Protein AF-A0A9D1XP97-F1 (afdb_monomer_lite)

Secondary structure (DSSP, 8-state):
-EEE---SEEEEEEEES---HHHHHHHHHHTT-SS---TTS-EEETTEEEEE--GGGG-BTTBGGGHHHHHHHHHHHHHS--SSGGG---EEEEEEETTTTEEEEEEEEEETTEEEEEEEETT--EEEEESEEEEE-

Structure (mmCIF, N/CA/C/O backbone):
data_AF-A0A9D1XP97-F1
#
_entry.id   AF-A0A9D1XP97-F1
#
loop_
_atom_site.group_PDB
_atom_site.id
_atom_site.type_symbol
_atom_site.label_atom_id
_atom_site.label_alt_id
_atom_site.label_comp_id
_atom_site.label_asym_id
_atom_site.label_entity_id
_atom_site.label_seq_id
_atom_site.pdbx_PDB_ins_code
_atom_site.Cartn_x
_atom_site.Cartn_y
_atom_site.Cartn_z
_atom_site.occupancy
_atom_site.B_iso_or_equiv
_atom_site.auth_seq_id
_atom_site.auth_comp_id
_atom_site.auth_asym_id
_atom_site.auth_atom_id
_atom_site.pdbx_PDB_model_num
ATOM 1 N N . MET A 1 1 ? 19.470 -9.822 -0.837 1.00 83.62 1 MET A N 1
ATOM 2 C CA . MET A 1 1 ? 18.537 -8.676 -0.737 1.00 83.62 1 MET A CA 1
ATOM 3 C C . MET A 1 1 ? 19.227 -7.461 -1.313 1.00 83.62 1 MET A C 1
ATOM 5 O O . MET A 1 1 ? 20.337 -7.158 -0.884 1.00 83.62 1 MET A O 1
ATOM 9 N N . LYS A 1 2 ? 18.603 -6.805 -2.289 1.00 88.00 2 LYS A N 1
ATOM 10 C CA . LYS A 1 2 ? 19.136 -5.602 -2.940 1.00 88.00 2 LYS A CA 1
ATOM 11 C C . LYS A 1 2 ? 18.217 -4.428 -2.625 1.00 88.00 2 LYS A C 1
ATOM 13 O O . LYS A 1 2 ? 17.006 -4.576 -2.764 1.00 88.00 2 LYS A O 1
ATOM 18 N N . GLU A 1 3 ? 18.782 -3.307 -2.178 1.00 89.88 3 GLU A N 1
ATOM 19 C CA . GLU A 1 3 ? 18.018 -2.069 -1.980 1.00 89.88 3 GLU A CA 1
ATOM 20 C C . GLU A 1 3 ? 17.365 -1.649 -3.300 1.00 89.88 3 GLU A C 1
ATOM 22 O O . GLU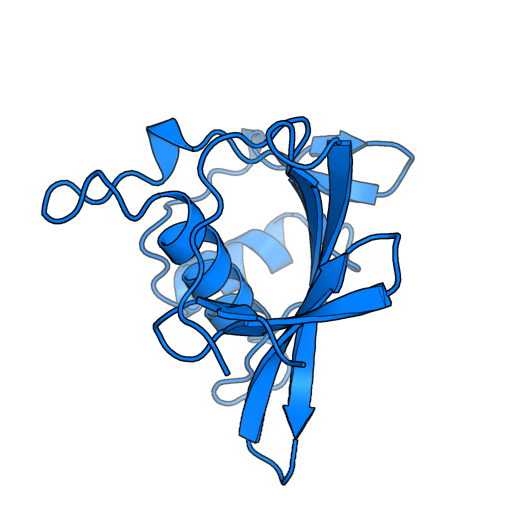 A 1 3 ? 17.958 -1.788 -4.375 1.00 89.88 3 GLU A O 1
ATOM 27 N N . TYR A 1 4 ? 16.119 -1.205 -3.213 1.00 88.81 4 TYR A N 1
ATOM 28 C CA . TYR A 1 4 ? 15.263 -0.975 -4.359 1.00 88.81 4 TYR A CA 1
ATOM 29 C C . TYR A 1 4 ? 14.405 0.275 -4.154 1.00 88.81 4 TYR A C 1
ATOM 31 O O . TYR A 1 4 ? 14.021 0.591 -3.030 1.00 88.81 4 TYR A O 1
ATOM 39 N N . SER A 1 5 ? 14.084 0.961 -5.249 1.00 86.44 5 SER A N 1
ATOM 40 C CA . SER A 1 5 ? 13.277 2.183 -5.245 1.00 86.44 5 SER A CA 1
ATOM 41 C C . SER A 1 5 ? 12.159 2.067 -6.273 1.00 86.44 5 SER A C 1
ATOM 43 O O . SER A 1 5 ? 12.369 1.549 -7.366 1.00 86.44 5 SER A O 1
ATOM 45 N N . LEU A 1 6 ? 10.981 2.571 -5.909 1.00 86.94 6 LEU A N 1
ATOM 46 C CA . LEU A 1 6 ? 9.776 2.615 -6.737 1.00 86.94 6 LEU A CA 1
ATOM 47 C C . LEU A 1 6 ? 9.407 4.083 -6.943 1.00 86.94 6 LEU A C 1
ATOM 49 O O . LEU A 1 6 ? 8.844 4.709 -6.046 1.00 86.94 6 LEU A O 1
ATOM 53 N N . ASN A 1 7 ? 9.760 4.625 -8.107 1.00 81.19 7 ASN A N 1
ATOM 54 C CA . ASN A 1 7 ? 9.662 6.063 -8.374 1.00 81.19 7 ASN A CA 1
ATOM 55 C C . ASN A 1 7 ? 8.606 6.388 -9.437 1.00 81.19 7 ASN A C 1
ATOM 57 O O . ASN A 1 7 ? 7.902 7.387 -9.316 1.00 81.19 7 ASN A O 1
ATOM 61 N N . ASN A 1 8 ? 8.461 5.535 -10.453 1.00 88.56 8 ASN A N 1
ATOM 62 C CA . ASN A 1 8 ? 7.569 5.763 -11.585 1.00 88.56 8 ASN A CA 1
ATOM 63 C C . ASN A 1 8 ? 6.313 4.887 -11.487 1.00 88.56 8 ASN A C 1
ATOM 65 O O . ASN A 1 8 ? 6.180 3.872 -12.173 1.00 88.56 8 ASN A O 1
ATOM 69 N N . ILE A 1 9 ? 5.408 5.251 -10.574 1.00 91.38 9 ILE A N 1
ATOM 70 C CA . ILE A 1 9 ? 4.199 4.469 -10.295 1.00 91.38 9 ILE A CA 1
ATOM 71 C C . ILE A 1 9 ? 2.937 5.108 -10.873 1.00 91.38 9 ILE A C 1
ATOM 73 O O . ILE A 1 9 ? 2.781 6.327 -10.881 1.00 91.38 9 ILE A O 1
ATOM 77 N N . GLU A 1 10 ? 1.981 4.271 -11.260 1.00 93.50 10 GLU A N 1
ATOM 78 C CA . GLU A 1 10 ? 0.655 4.676 -11.721 1.00 93.50 10 GLU A CA 1
ATOM 79 C C . GLU A 1 10 ? -0.458 3.946 -10.978 1.00 93.50 10 GLU A C 1
ATOM 81 O O . GLU A 1 10 ? -0.290 2.829 -10.480 1.00 93.50 10 GLU A O 1
ATOM 86 N N . ASN A 1 11 ? -1.627 4.595 -10.920 1.00 92.94 11 ASN A N 1
ATOM 87 C CA . ASN A 1 11 ? -2.866 4.039 -10.368 1.00 92.94 11 ASN A CA 1
ATOM 88 C C . ASN A 1 11 ? -2.710 3.451 -8.954 1.00 92.94 11 ASN A C 1
ATOM 90 O O . ASN A 1 11 ? -3.433 2.530 -8.563 1.00 92.94 11 ASN A O 1
ATOM 94 N N . ALA A 1 12 ? -1.758 3.981 -8.184 1.00 95.69 12 ALA A N 1
ATOM 95 C CA . ALA A 1 12 ? -1.471 3.496 -6.851 1.00 95.69 12 ALA A CA 1
ATOM 96 C C . ALA A 1 12 ? -2.585 3.906 -5.878 1.00 95.69 12 ALA A C 1
ATOM 98 O O . ALA A 1 12 ? -3.031 5.055 -5.859 1.00 95.69 12 ALA A O 1
ATOM 99 N N . LYS A 1 13 ? -3.052 2.960 -5.061 1.00 96.94 13 LYS A N 1
ATOM 100 C CA . LYS A 1 13 ? -4.089 3.195 -4.047 1.00 96.94 13 LYS A CA 1
ATOM 101 C C . LYS A 1 13 ? -3.955 2.244 -2.867 1.00 96.94 13 LYS A C 1
ATOM 103 O O . LYS A 1 13 ? -3.633 1.067 -3.037 1.00 96.94 13 LYS A O 1
ATOM 108 N N . ILE A 1 14 ? -4.259 2.745 -1.674 1.00 97.12 14 ILE A N 1
ATOM 109 C CA . ILE A 1 14 ? -4.473 1.912 -0.489 1.00 97.12 14 ILE A CA 1
ATOM 110 C C . ILE A 1 14 ? -5.945 1.508 -0.459 1.00 97.12 14 ILE A C 1
ATOM 112 O O . ILE A 1 14 ? -6.828 2.358 -0.407 1.00 97.12 14 ILE A O 1
ATOM 116 N N . ILE A 1 15 ? -6.202 0.207 -0.482 1.00 97.75 15 ILE A N 1
ATOM 117 C CA . ILE A 1 15 ? -7.522 -0.404 -0.369 1.00 97.75 15 ILE A CA 1
ATOM 118 C C . ILE A 1 15 ? -7.729 -0.824 1.082 1.00 97.75 15 ILE A C 1
ATOM 120 O O . ILE A 1 15 ? -6.932 -1.586 1.634 1.00 97.75 15 ILE A O 1
ATOM 124 N N . PHE A 1 16 ? -8.816 -0.368 1.695 1.00 96.00 16 PHE A N 1
ATOM 125 C CA . PHE A 1 16 ? -9.177 -0.706 3.067 1.00 96.00 16 PHE A CA 1
ATOM 126 C C . PHE A 1 16 ? -10.231 -1.813 3.098 1.00 96.00 16 PHE A C 1
ATOM 128 O O . PHE A 1 16 ? -11.233 -1.760 2.387 1.00 96.00 16 PHE A O 1
ATOM 135 N N . LYS A 1 17 ? -10.068 -2.794 3.996 1.00 93.31 17 LYS A N 1
ATOM 136 C CA . LYS A 1 17 ? -11.075 -3.857 4.190 1.00 93.31 17 LYS A CA 1
ATOM 137 C C . LYS A 1 17 ? -12.390 -3.332 4.789 1.00 93.31 17 LYS A C 1
ATOM 139 O O . LYS A 1 17 ? -13.436 -3.951 4.630 1.00 93.31 17 LYS A O 1
ATOM 144 N N . THR A 1 18 ? -12.345 -2.217 5.517 1.00 92.19 18 THR A N 1
ATOM 145 C CA . THR A 1 18 ? -13.525 -1.558 6.101 1.00 92.19 18 THR A CA 1
ATOM 146 C C . THR A 1 18 ? -14.027 -0.441 5.193 1.00 92.19 18 THR A C 1
ATOM 148 O O . THR A 1 18 ? -13.228 0.300 4.630 1.00 92.19 18 THR A O 1
ATOM 151 N N . LYS A 1 19 ? -15.352 -0.262 5.124 1.00 93.06 19 LYS A N 1
ATOM 152 C CA . LYS A 1 19 ? -15.991 0.881 4.447 1.00 93.06 19 LYS A CA 1
ATOM 153 C C . LYS A 1 19 ? -16.202 2.099 5.359 1.00 93.06 19 LYS A C 1
ATOM 155 O O . LYS A 1 19 ? -16.642 3.145 4.897 1.00 93.06 19 LYS A O 1
ATOM 160 N N . SER A 1 20 ? -15.907 1.986 6.656 1.00 93.00 20 SER A N 1
ATOM 161 C CA . SER A 1 20 ? -16.063 3.098 7.604 1.00 93.00 20 SE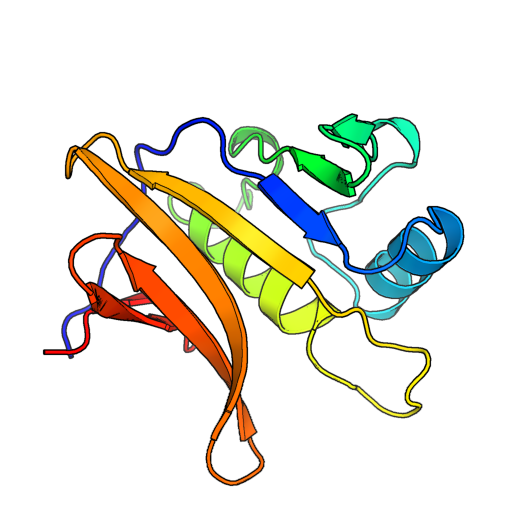R A CA 1
ATOM 162 C C . SER A 1 20 ? -14.949 4.136 7.439 1.00 93.00 20 SER A C 1
ATOM 164 O O . SER A 1 20 ? -13.812 3.889 7.849 1.00 93.00 20 SER A O 1
ATOM 166 N N . LYS A 1 21 ? -15.293 5.310 6.885 1.00 93.88 21 LYS A N 1
ATOM 167 C CA . LYS A 1 21 ? -14.388 6.470 6.788 1.00 93.88 21 LYS A CA 1
ATOM 168 C C . LYS A 1 21 ? -13.878 6.915 8.157 1.00 93.88 21 LYS A C 1
ATOM 170 O O . LYS A 1 21 ? -12.679 7.111 8.311 1.00 93.88 21 LYS A O 1
ATOM 175 N N . GLN A 1 22 ? -14.766 7.005 9.152 1.00 92.06 22 GLN A N 1
ATOM 176 C CA . GLN A 1 22 ? -14.396 7.430 10.505 1.00 92.06 22 GLN A CA 1
ATOM 177 C C . GLN A 1 22 ? -13.314 6.525 11.097 1.00 92.06 22 GLN A C 1
ATOM 179 O O . GLN A 1 22 ? -12.298 7.016 11.571 1.00 92.06 22 GLN A O 1
ATOM 184 N N . LYS A 1 23 ? -13.473 5.200 10.968 1.00 91.00 23 LYS A N 1
ATOM 185 C CA . LYS A 1 23 ? -12.470 4.247 11.454 1.00 91.00 23 LYS A CA 1
ATOM 186 C C . LYS A 1 23 ? -11.108 4.447 10.780 1.00 91.00 23 LYS A C 1
ATOM 188 O O . LYS A 1 23 ? -10.086 4.340 11.447 1.00 91.00 23 LYS A O 1
ATOM 193 N N . ILE A 1 24 ? -11.086 4.706 9.470 1.00 92.50 24 ILE A N 1
ATOM 194 C CA . ILE A 1 24 ? -9.836 4.975 8.745 1.00 92.50 24 ILE A CA 1
ATOM 195 C C . ILE A 1 24 ? -9.181 6.249 9.289 1.00 92.50 24 ILE A C 1
ATOM 197 O O . ILE A 1 24 ? -8.006 6.224 9.644 1.00 92.50 24 ILE A O 1
ATOM 201 N N . LEU A 1 25 ? -9.946 7.335 9.407 1.00 91.12 25 LEU A N 1
ATOM 202 C CA . LEU A 1 25 ? -9.459 8.619 9.913 1.00 91.12 25 LEU A CA 1
ATOM 203 C C . LEU A 1 25 ? -8.898 8.495 11.336 1.00 91.12 25 LEU A C 1
ATOM 205 O O . LEU A 1 25 ? -7.776 8.934 11.586 1.00 91.12 25 LEU A O 1
ATOM 209 N N . ASP A 1 26 ? -9.623 7.833 12.241 1.00 88.75 26 ASP A N 1
ATOM 210 C CA . ASP A 1 26 ? -9.200 7.620 13.630 1.00 88.75 26 ASP A CA 1
ATOM 211 C C . ASP A 1 26 ? -7.836 6.921 13.709 1.00 88.75 26 ASP A C 1
ATOM 213 O O . ASP A 1 26 ? -6.961 7.346 14.467 1.00 88.75 26 ASP A O 1
ATOM 217 N N . VAL A 1 27 ? -7.617 5.888 12.887 1.00 89.00 27 VAL A N 1
ATOM 218 C CA . VAL A 1 27 ? -6.329 5.177 12.819 1.00 89.00 27 VAL A CA 1
ATOM 219 C C . VAL A 1 27 ? -5.222 6.099 12.295 1.00 89.00 27 VAL A C 1
ATOM 221 O O . VAL A 1 27 ? -4.146 6.161 12.891 1.00 89.00 27 VAL A O 1
ATOM 224 N N . PHE A 1 28 ? -5.469 6.868 11.229 1.00 88.62 28 PHE A N 1
ATOM 225 C CA . PHE A 1 28 ? -4.479 7.820 10.701 1.00 88.62 28 PHE A CA 1
ATOM 226 C C . PHE A 1 28 ? -4.064 8.871 11.747 1.00 88.62 28 PHE A C 1
ATOM 228 O O . PHE A 1 28 ? -2.868 9.166 11.875 1.00 88.62 28 PHE A O 1
ATOM 235 N N . TYR A 1 29 ? -5.016 9.384 12.534 1.00 84.12 29 TYR A N 1
ATOM 236 C CA . TYR A 1 29 ? -4.742 10.330 13.620 1.00 84.12 29 TYR A CA 1
ATOM 237 C C . TYR A 1 29 ? -3.962 9.690 14.775 1.00 84.12 29 TYR A C 1
ATOM 239 O O . TYR A 1 29 ? -2.966 10.256 15.236 1.00 84.12 29 TYR A O 1
ATOM 247 N N . GLN A 1 30 ? -4.357 8.495 15.222 1.00 83.88 30 GLN A N 1
ATOM 248 C CA . GLN A 1 30 ? -3.693 7.783 16.323 1.00 83.88 30 GLN A CA 1
ATOM 249 C C . GLN A 1 30 ? -2.248 7.398 15.985 1.00 83.88 30 GLN A C 1
ATOM 251 O O . GLN A 1 30 ? -1.356 7.496 16.833 1.00 83.88 30 GLN A O 1
ATOM 256 N N . CYS A 1 31 ? -1.985 7.004 14.738 1.00 78.88 31 CYS A N 1
ATOM 257 C CA . CYS A 1 31 ? -0.664 6.547 14.312 1.00 78.88 31 CYS A CA 1
ATOM 258 C C . CYS A 1 31 ? 0.342 7.683 14.066 1.00 78.88 31 CYS A C 1
ATOM 260 O O . CYS A 1 31 ? 1.498 7.400 13.721 1.00 78.88 31 CYS A O 1
ATOM 262 N N . LYS A 1 32 ? -0.067 8.953 14.238 1.00 76.06 32 LYS A N 1
ATOM 263 C CA . LYS A 1 32 ? 0.741 10.146 13.920 1.00 76.06 32 LYS A CA 1
ATOM 264 C C . LYS A 1 32 ? 1.397 9.982 12.547 1.00 76.06 32 LYS A C 1
ATOM 266 O O . LYS A 1 32 ? 2.628 9.963 12.409 1.00 76.06 32 LYS A O 1
ATOM 271 N N . SER A 1 33 ? 0.560 9.692 11.554 1.00 74.56 33 SER A N 1
ATOM 272 C CA . SER A 1 33 ? 0.989 9.601 10.164 1.00 74.56 33 SER A CA 1
ATOM 273 C C . SER A 1 33 ? 1.630 10.927 9.740 1.00 74.56 33 SER A C 1
ATOM 275 O O . SER A 1 33 ? 1.172 11.993 10.145 1.00 74.56 33 SER A O 1
ATOM 277 N N . ILE A 1 34 ? 2.697 10.857 8.941 1.00 76.12 34 ILE A N 1
ATOM 278 C CA . ILE A 1 34 ? 3.262 12.049 8.282 1.00 76.12 34 ILE A CA 1
ATOM 279 C C . ILE A 1 34 ? 2.268 12.622 7.266 1.00 76.12 34 ILE A C 1
ATOM 281 O O . ILE A 1 34 ? 2.186 13.829 7.074 1.00 76.12 34 ILE A O 1
ATOM 285 N N . TYR A 1 35 ? 1.450 11.743 6.688 1.00 84.00 35 TYR A N 1
ATOM 286 C CA . TYR A 1 35 ? 0.366 12.095 5.797 1.00 84.00 35 TYR A CA 1
ATOM 287 C C . TYR A 1 35 ? -0.887 12.457 6.597 1.00 84.00 35 TYR A C 1
ATOM 289 O O . TYR A 1 35 ? -1.423 11.615 7.331 1.00 84.00 35 TYR A O 1
ATOM 297 N N . LYS A 1 36 ? -1.359 13.698 6.441 1.00 84.88 36 LYS A N 1
ATOM 298 C CA . LYS A 1 36 ? -2.599 14.195 7.047 1.00 84.88 36 LYS A CA 1
ATOM 299 C C . LYS A 1 36 ? -3.776 13.923 6.114 1.00 84.88 36 LYS A C 1
ATOM 301 O O . LYS A 1 36 ? -4.078 14.731 5.246 1.00 84.88 36 LYS A O 1
ATOM 306 N N . LEU A 1 37 ? -4.425 12.784 6.326 1.00 89.88 37 LEU A N 1
ATOM 307 C CA . LEU A 1 37 ? -5.595 12.365 5.562 1.00 89.88 37 LEU A CA 1
ATOM 308 C C . LEU A 1 37 ? -6.812 13.252 5.856 1.00 89.88 37 LEU A C 1
ATOM 310 O O . LEU A 1 37 ? -7.131 13.478 7.027 1.00 89.88 37 LEU A O 1
ATOM 314 N N . THR A 1 38 ? -7.527 13.672 4.809 1.00 90.56 38 THR A N 1
ATOM 315 C CA . THR A 1 38 ? -8.858 14.290 4.942 1.00 90.56 38 THR A CA 1
ATOM 316 C C . THR A 1 38 ? -9.980 13.342 4.482 1.00 90.56 38 THR A C 1
ATOM 318 O O . THR A 1 38 ? -9.737 12.412 3.706 1.00 90.56 38 THR A O 1
ATOM 321 N N . PRO A 1 39 ? -11.229 13.519 4.960 1.00 90.81 39 PRO A N 1
ATOM 322 C CA . PRO A 1 39 ? -12.345 12.623 4.629 1.00 90.81 39 PRO A CA 1
ATOM 323 C C . PRO A 1 39 ? -12.699 12.545 3.133 1.00 90.81 39 PRO A C 1
ATOM 325 O O . PRO A 1 39 ? -13.268 11.539 2.686 1.00 90.81 39 PRO A O 1
ATOM 328 N N . GLU A 1 40 ? -12.413 13.602 2.375 1.00 93.81 40 GLU A N 1
ATOM 329 C CA . GLU A 1 40 ? -12.723 13.747 0.946 1.00 93.81 40 GLU A CA 1
ATOM 330 C C . GLU A 1 40 ? -11.787 12.910 0.067 1.00 93.81 40 GLU A C 1
ATOM 332 O O . GLU A 1 40 ? -12.175 12.491 -1.020 1.00 93.81 40 GLU A O 1
AT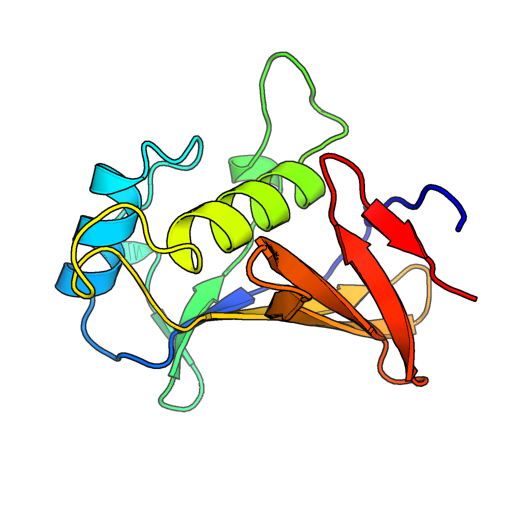OM 337 N N . GLU A 1 41 ? -10.579 12.619 0.554 1.00 94.56 41 GLU A N 1
ATOM 338 C CA . GLU A 1 41 ? -9.584 11.797 -0.148 1.00 94.56 41 GLU A CA 1
ATOM 339 C C . GLU A 1 41 ? -9.926 10.301 -0.103 1.00 94.56 41 GLU A C 1
ATOM 341 O O . GLU A 1 41 ? -9.421 9.515 -0.904 1.00 94.56 41 GLU A O 1
ATOM 346 N N . LEU A 1 42 ? -10.808 9.906 0.820 1.00 96.31 42 LEU A N 1
ATOM 347 C CA . LEU A 1 42 ? -11.363 8.560 0.884 1.00 96.31 42 LEU A CA 1
ATOM 348 C C . LEU A 1 42 ? -12.533 8.428 -0.089 1.00 96.31 42 LEU A C 1
ATOM 350 O O . LEU A 1 42 ? -13.606 9.006 0.118 1.00 96.31 42 LEU A O 1
ATOM 354 N N . ILE A 1 43 ? -12.350 7.612 -1.119 1.00 96.75 43 ILE A N 1
ATOM 355 C CA . ILE A 1 43 ? -13.342 7.391 -2.173 1.00 96.75 43 ILE A CA 1
ATOM 356 C C . ILE A 1 43 ? -13.695 5.912 -2.300 1.00 96.75 43 ILE A C 1
ATOM 358 O O . ILE A 1 43 ? -12.935 5.038 -1.888 1.00 96.75 43 ILE A O 1
ATOM 362 N N . ILE A 1 44 ? -14.868 5.626 -2.863 1.00 96.12 44 ILE A N 1
ATOM 363 C CA . ILE A 1 44 ? -15.283 4.258 -3.177 1.00 96.12 44 ILE A CA 1
ATOM 364 C C . ILE A 1 44 ? -14.952 3.990 -4.644 1.00 96.12 44 ILE A C 1
ATOM 366 O O . ILE A 1 44 ? -15.402 4.725 -5.519 1.00 96.12 44 ILE A O 1
ATOM 370 N N . ILE A 1 45 ? -14.178 2.939 -4.901 1.00 94.12 45 ILE A N 1
ATOM 371 C CA . ILE A 1 45 ? -13.862 2.432 -6.241 1.00 94.12 45 ILE A CA 1
ATOM 372 C C . ILE A 1 45 ? -14.208 0.947 -6.230 1.00 94.12 45 ILE A C 1
ATOM 374 O O . ILE A 1 45 ? -13.746 0.242 -5.337 1.00 94.12 45 ILE A O 1
ATOM 378 N N . ASP A 1 46 ? -15.025 0.482 -7.174 1.00 92.38 46 ASP A N 1
ATOM 379 C CA . ASP A 1 46 ? -15.430 -0.931 -7.286 1.00 92.38 46 ASP A CA 1
ATOM 380 C C . ASP A 1 46 ? -15.949 -1.525 -5.961 1.00 92.38 46 ASP A C 1
ATOM 382 O O . ASP A 1 46 ? -15.557 -2.608 -5.535 1.00 92.38 46 ASP A O 1
ATOM 386 N N . ASP A 1 47 ? -16.811 -0.771 -5.268 1.00 93.00 47 ASP A N 1
ATOM 387 C CA . ASP A 1 47 ? -17.372 -1.115 -3.951 1.00 93.00 47 ASP A CA 1
ATOM 388 C C . ASP A 1 47 ? -16.335 -1.259 -2.808 1.00 93.00 47 ASP A C 1
ATOM 390 O O . ASP A 1 47 ? -16.645 -1.731 -1.710 1.00 93.00 47 ASP A O 1
ATOM 394 N N . GLN A 1 48 ? -15.101 -0.788 -3.012 1.00 95.62 48 GLN A N 1
ATOM 395 C CA . GLN A 1 48 ? -14.032 -0.785 -2.013 1.00 95.62 48 GLN A CA 1
ATOM 396 C C . GLN A 1 48 ? -13.669 0.633 -1.575 1.00 95.62 48 GLN A C 1
ATOM 398 O O . GLN A 1 48 ? -13.518 1.540 -2.393 1.00 95.62 48 GLN A O 1
ATOM 403 N N . MET A 1 49 ? -13.476 0.823 -0.267 1.00 97.38 49 MET A N 1
ATOM 404 C CA . MET A 1 49 ? -12.970 2.083 0.276 1.00 97.38 49 MET A CA 1
ATOM 405 C C . MET A 1 49 ? -11.479 2.211 -0.029 1.00 97.38 49 MET A C 1
ATOM 407 O O . MET A 1 49 ? -10.691 1.336 0.337 1.00 97.38 49 MET A O 1
ATOM 411 N N . CYS A 1 50 ? -11.102 3.302 -0.684 1.00 97.44 50 CYS A N 1
ATOM 412 C CA . CYS A 1 50 ? -9.776 3.513 -1.244 1.00 97.44 50 CYS A CA 1
ATOM 413 C C . CYS A 1 50 ? -9.224 4.895 -0.866 1.00 97.44 50 CYS A C 1
ATOM 415 O O . CYS A 1 50 ? -9.965 5.876 -0.824 1.00 97.44 50 CYS A O 1
ATOM 417 N N . LEU A 1 51 ? -7.909 4.970 -0.665 1.00 96.56 51 LEU A N 1
ATOM 418 C CA . LEU A 1 51 ? -7.123 6.205 -0.658 1.00 96.56 51 LEU A CA 1
ATOM 419 C C . LEU A 1 51 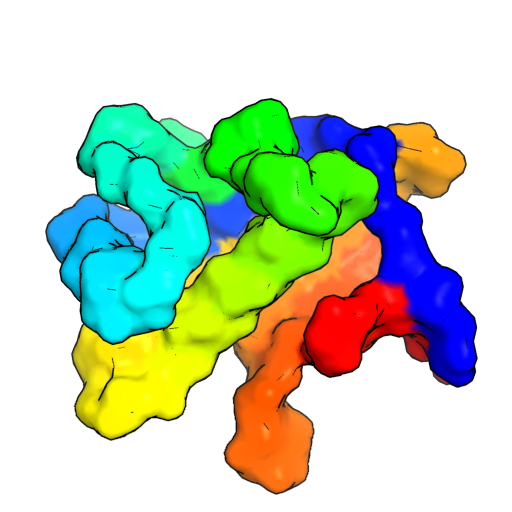? -6.205 6.198 -1.890 1.00 96.56 51 LEU A C 1
ATOM 421 O O . LEU A 1 51 ? -5.227 5.442 -1.898 1.00 96.56 51 LEU A O 1
ATOM 425 N N . PRO A 1 52 ? -6.507 6.985 -2.935 1.00 95.56 52 PRO A N 1
ATOM 426 C CA . PRO A 1 52 ? -5.607 7.174 -4.068 1.00 95.56 52 PRO A CA 1
ATOM 427 C C . PRO A 1 52 ? -4.281 7.798 -3.623 1.00 95.56 52 PRO A C 1
ATOM 429 O O . PRO A 1 52 ? -4.259 8.712 -2.798 1.00 95.56 52 PRO A O 1
ATOM 432 N N . ILE A 1 53 ? -3.173 7.318 -4.180 1.00 92.62 53 ILE A N 1
ATOM 433 C CA . ILE A 1 53 ? -1.835 7.828 -3.890 1.00 92.62 53 ILE A CA 1
ATOM 434 C C . ILE A 1 53 ? -1.448 8.843 -4.960 1.00 92.62 53 ILE A C 1
ATOM 436 O O . ILE A 1 53 ? -1.283 8.504 -6.127 1.00 92.62 53 ILE A O 1
ATOM 440 N N . ASN A 1 54 ? -1.269 10.089 -4.534 1.00 87.31 54 ASN A N 1
ATOM 441 C CA . ASN A 1 54 ? -0.613 11.129 -5.315 1.00 87.31 54 ASN A CA 1
ATOM 442 C C . ASN A 1 54 ? 0.717 11.455 -4.637 1.00 87.31 54 ASN A C 1
ATOM 444 O O . ASN A 1 54 ? 0.690 12.185 -3.649 1.00 87.31 54 ASN A O 1
ATOM 448 N N . LEU A 1 55 ? 1.835 10.932 -5.153 1.00 83.44 55 LEU A N 1
ATOM 449 C CA . LEU A 1 55 ? 3.164 11.030 -4.534 1.00 83.44 55 LEU A CA 1
ATOM 450 C C . LEU A 1 55 ? 3.586 12.458 -4.160 1.00 83.44 55 LEU A C 1
ATOM 452 O O . LEU A 1 55 ? 4.270 12.612 -3.152 1.00 83.44 55 LEU A O 1
ATOM 456 N N . ASP A 1 56 ? 3.114 13.489 -4.864 1.00 81.81 56 ASP A N 1
ATOM 457 C CA . ASP A 1 56 ? 3.430 14.892 -4.556 1.00 81.81 56 ASP A CA 1
ATOM 458 C C . ASP A 1 56 ? 2.974 15.294 -3.144 1.00 81.81 56 ASP A C 1
ATOM 460 O O . ASP A 1 56 ? 3.632 16.076 -2.455 1.00 81.81 56 ASP A O 1
ATOM 464 N N . LYS A 1 57 ? 1.866 14.708 -2.670 1.00 80.56 57 LYS A N 1
ATOM 465 C CA . LYS A 1 57 ? 1.327 14.920 -1.316 1.00 80.56 57 LYS A CA 1
ATOM 466 C C . LYS A 1 57 ? 2.050 14.116 -0.229 1.00 80.56 57 LYS A C 1
ATOM 468 O O . LYS A 1 57 ? 1.750 14.287 0.951 1.00 80.56 57 LYS A O 1
ATOM 473 N N . TRP A 1 58 ? 2.955 13.218 -0.613 1.00 81.06 58 TRP A N 1
ATOM 474 C CA . TRP A 1 58 ? 3.706 12.337 0.292 1.00 81.06 58 TRP A CA 1
ATOM 475 C C . TRP A 1 58 ? 5.167 12.759 0.425 1.00 81.06 58 TRP A C 1
ATOM 477 O O . TRP A 1 58 ? 5.960 12.042 1.037 1.00 81.06 58 TRP A O 1
ATOM 487 N N . THR A 1 59 ? 5.503 13.923 -0.126 1.00 68.31 59 THR A N 1
ATOM 488 C CA . THR A 1 59 ? 6.835 14.508 -0.067 1.00 68.31 59 THR A CA 1
ATOM 489 C C . THR A 1 59 ? 7.180 14.923 1.354 1.00 68.31 59 THR A C 1
ATOM 491 O O . THR A 1 59 ? 6.473 15.718 1.974 1.00 68.31 59 THR A O 1
ATOM 494 N N . ASP A 1 60 ? 8.274 14.368 1.872 1.00 66.75 60 ASP A N 1
ATOM 495 C CA . ASP A 1 60 ? 8.934 14.904 3.056 1.00 66.75 60 ASP A CA 1
ATOM 496 C C . ASP A 1 60 ? 9.849 16.042 2.593 1.00 66.75 60 ASP A C 1
ATOM 498 O O . ASP A 1 60 ? 10.662 15.844 1.690 1.00 66.75 60 ASP A O 1
ATOM 502 N N . ILE A 1 61 ? 9.705 17.232 3.185 1.00 59.16 61 ILE A N 1
ATOM 503 C CA . ILE A 1 61 ? 10.510 18.415 2.832 1.00 59.16 61 ILE A CA 1
ATOM 504 C C . ILE A 1 61 ? 12.003 18.117 3.018 1.00 59.16 61 ILE A C 1
ATOM 506 O O . ILE A 1 61 ? 12.826 18.608 2.247 1.00 59.16 61 ILE A O 1
ATOM 510 N N . ASP A 1 62 ? 12.339 17.267 3.989 1.00 56.44 62 ASP A N 1
ATOM 511 C CA . ASP A 1 62 ? 13.721 16.915 4.300 1.00 56.44 62 ASP A CA 1
ATOM 512 C C . ASP A 1 62 ? 14.253 15.758 3.428 1.00 56.44 62 ASP A C 1
ATOM 514 O O . ASP A 1 62 ? 15.458 15.516 3.410 1.00 56.44 62 ASP A O 1
ATOM 518 N N . ASN A 1 63 ? 13.385 15.028 2.708 1.00 59.44 63 ASN A N 1
ATOM 519 C CA . ASN A 1 63 ? 13.754 13.880 1.865 1.00 59.44 63 ASN A CA 1
ATOM 520 C C . ASN A 1 63 ? 12.811 13.722 0.648 1.00 59.44 63 ASN A C 1
ATOM 522 O O . ASN A 1 63 ? 11.953 12.830 0.644 1.00 59.44 63 ASN A O 1
ATOM 526 N N . PRO A 1 64 ? 12.980 14.544 -0.404 1.00 58.44 64 PRO A N 1
ATOM 527 C CA . PRO A 1 64 ? 12.071 14.582 -1.554 1.00 58.44 64 PRO A CA 1
ATOM 528 C C . PRO A 1 64 ? 12.110 13.326 -2.442 1.00 58.44 64 PRO A C 1
ATOM 530 O O . PRO A 1 64 ? 11.143 13.047 -3.145 1.00 58.44 64 PRO A O 1
ATOM 533 N N . ASP A 1 65 ? 13.181 12.530 -2.385 1.00 61.03 65 ASP A N 1
ATOM 534 C CA . ASP A 1 65 ? 13.336 11.316 -3.205 1.00 61.03 65 ASP A CA 1
ATOM 535 C C . ASP A 1 65 ? 12.650 10.071 -2.598 1.00 61.03 65 ASP A C 1
ATOM 537 O O . ASP A 1 65 ? 12.682 8.987 -3.177 1.00 61.03 65 ASP A O 1
ATOM 541 N N . ASN A 1 66 ? 12.008 10.203 -1.429 1.00 68.88 66 ASN A N 1
ATOM 542 C CA . ASN A 1 66 ? 11.479 9.079 -0.643 1.00 68.88 66 ASN A CA 1
ATOM 543 C C . ASN A 1 66 ? 9.941 9.008 -0.603 1.00 68.88 66 ASN A C 1
ATOM 545 O O . ASN A 1 66 ? 9.364 8.370 0.285 1.00 68.88 66 ASN A O 1
ATOM 549 N N . ASN A 1 67 ? 9.253 9.616 -1.572 1.00 81.62 67 ASN A N 1
ATOM 550 C CA . ASN A 1 67 ? 7.790 9.756 -1.564 1.00 81.62 67 ASN A CA 1
ATOM 551 C C . ASN A 1 67 ? 7.063 8.408 -1.482 1.00 81.62 67 ASN A C 1
ATOM 553 O O . ASN A 1 67 ? 6.104 8.263 -0.723 1.00 81.62 67 ASN A O 1
ATOM 557 N N . PHE A 1 68 ? 7.539 7.384 -2.194 1.00 89.12 68 PHE A N 1
ATOM 558 C CA . PHE A 1 68 ? 6.938 6.055 -2.098 1.00 89.12 68 PHE A CA 1
ATOM 559 C C . PHE A 1 68 ? 7.272 5.341 -0.781 1.00 89.12 68 PHE A C 1
ATOM 561 O O . PHE A 1 68 ? 6.406 4.683 -0.203 1.00 89.12 68 PHE A O 1
ATOM 568 N N . LEU A 1 69 ? 8.484 5.515 -0.237 1.00 89.94 69 LEU A N 1
ATOM 569 C CA . LEU A 1 69 ? 8.822 4.981 1.089 1.00 89.94 69 LEU A CA 1
ATOM 570 C C . LEU A 1 69 ? 7.922 5.581 2.176 1.00 89.94 69 LEU A C 1
ATOM 572 O O . LEU A 1 69 ? 7.510 4.872 3.093 1.00 89.94 69 LEU A O 1
ATOM 576 N N . ASN A 1 70 ? 7.540 6.852 2.044 1.00 88.62 70 ASN A N 1
ATOM 577 C CA . ASN A 1 70 ? 6.572 7.491 2.931 1.00 88.62 70 ASN A CA 1
ATOM 578 C C . ASN A 1 70 ? 5.189 6.826 2.867 1.00 88.62 70 ASN A C 1
ATOM 580 O O . ASN A 1 70 ? 4.566 6.617 3.913 1.00 88.62 70 ASN A O 1
ATOM 584 N N . VAL A 1 71 ? 4.738 6.413 1.679 1.00 92.19 71 VAL A N 1
ATOM 585 C CA . VAL A 1 71 ? 3.509 5.615 1.517 1.00 92.19 71 VAL A CA 1
ATOM 586 C C . VAL A 1 71 ? 3.636 4.274 2.244 1.00 92.19 71 VAL A C 1
ATOM 588 O O . VAL A 1 71 ? 2.756 3.921 3.034 1.00 92.19 71 VAL A O 1
ATOM 591 N N . LEU A 1 72 ? 4.744 3.547 2.049 1.00 93.19 72 LEU A N 1
ATOM 592 C CA . LEU A 1 72 ? 4.993 2.260 2.718 1.00 93.19 72 LEU A CA 1
ATOM 593 C C . LEU A 1 72 ? 5.053 2.406 4.244 1.00 93.19 72 LEU A C 1
ATOM 595 O O . LEU A 1 72 ? 4.470 1.600 4.967 1.00 93.19 72 LEU A O 1
ATOM 599 N N . LYS A 1 73 ? 5.685 3.469 4.746 1.00 90.19 73 LYS A N 1
ATOM 600 C CA . LYS A 1 73 ? 5.770 3.793 6.176 1.00 90.19 73 LYS A CA 1
ATOM 601 C C . LYS A 1 73 ? 4.402 4.061 6.793 1.00 90.19 73 LYS A C 1
ATOM 603 O O . LYS A 1 73 ? 4.141 3.660 7.927 1.00 90.19 73 LYS A O 1
ATOM 608 N N . VAL A 1 74 ? 3.519 4.756 6.078 1.00 90.50 74 VAL A N 1
ATOM 609 C CA . VAL A 1 74 ? 2.143 4.971 6.543 1.00 90.50 74 VAL A CA 1
ATOM 610 C C . VAL A 1 74 ? 1.354 3.676 6.501 1.00 90.50 74 VAL A C 1
ATOM 612 O O . VAL A 1 74 ? 0.699 3.369 7.494 1.00 90.50 74 VAL A O 1
ATOM 615 N N . LEU A 1 75 ? 1.463 2.894 5.423 1.00 93.50 75 LEU A N 1
ATOM 616 C CA . LEU A 1 75 ? 0.824 1.583 5.337 1.00 93.50 75 LEU A CA 1
ATOM 617 C C . LEU A 1 75 ? 1.248 0.688 6.509 1.00 93.50 75 LEU A C 1
ATOM 619 O O . LEU A 1 75 ? 0.391 0.169 7.216 1.00 93.50 75 LEU A O 1
ATOM 623 N N . GLU A 1 76 ? 2.550 0.598 6.783 1.00 90.88 76 GLU A N 1
ATOM 624 C CA . GLU A 1 76 ? 3.087 -0.151 7.919 1.00 90.88 76 GLU A CA 1
ATOM 625 C C . GLU A 1 76 ? 2.483 0.329 9.248 1.00 90.88 76 GLU A C 1
ATOM 627 O O . GLU A 1 76 ? 2.070 -0.480 10.078 1.00 90.88 76 GLU A O 1
ATOM 632 N N . LYS A 1 77 ? 2.403 1.647 9.463 1.00 88.00 77 LYS A N 1
ATOM 633 C CA . LYS A 1 77 ? 1.845 2.227 10.691 1.00 88.00 77 LYS A CA 1
ATOM 634 C C . LYS A 1 77 ? 0.364 1.911 10.888 1.00 88.00 77 LYS A C 1
ATOM 636 O O . LYS A 1 77 ? -0.036 1.695 12.027 1.00 88.00 77 LYS A O 1
ATOM 641 N N . ILE A 1 78 ? -0.444 1.939 9.831 1.00 89.50 78 ILE A N 1
ATOM 642 C CA . ILE A 1 78 ? -1.902 1.754 9.938 1.00 89.50 78 ILE A CA 1
ATOM 643 C C . ILE A 1 78 ? -2.284 0.267 10.026 1.00 89.50 78 ILE A C 1
ATOM 645 O O . ILE A 1 78 ? -3.307 -0.068 10.627 1.00 89.50 78 ILE A O 1
ATOM 649 N N . THR A 1 79 ? -1.459 -0.633 9.474 1.00 90.38 79 THR A N 1
ATOM 650 C CA . THR A 1 79 ? -1.658 -2.088 9.578 1.00 90.38 79 THR A CA 1
ATOM 651 C C . THR A 1 79 ? -1.031 -2.682 10.841 1.00 90.38 79 THR A C 1
ATOM 653 O O . THR A 1 79 ? -1.413 -3.777 11.251 1.00 90.38 79 THR A O 1
ATOM 656 N N . ARG A 1 80 ? -0.108 -1.967 11.502 1.00 85.19 80 ARG A N 1
ATOM 657 C CA . ARG A 1 80 ? 0.532 -2.411 12.746 1.00 85.19 80 ARG A CA 1
ATOM 658 C C . ARG A 1 80 ? -0.299 -2.062 13.991 1.00 85.19 80 ARG A C 1
ATOM 660 O O . ARG A 1 80 ? -0.448 -0.886 14.313 1.00 85.19 80 ARG A O 1
ATOM 667 N N . PRO A 1 81 ? -0.707 -3.042 14.812 1.00 65.56 81 PRO A N 1
ATOM 668 C CA . PRO A 1 81 ? -1.315 -2.796 16.109 1.00 65.56 81 PRO A CA 1
ATOM 669 C C . PRO A 1 81 ? -0.296 -2.243 17.078 1.00 65.56 81 PRO A C 1
ATOM 671 O O . PRO A 1 81 ? 0.717 -2.869 17.402 1.00 65.56 81 PRO A O 1
ATOM 674 N N . LYS A 1 82 ? -0.609 -1.055 17.582 1.00 62.00 82 LYS A N 1
ATOM 675 C CA . LYS A 1 82 ? -0.058 -0.541 18.827 1.00 62.00 82 LYS A CA 1
ATOM 676 C C . LYS A 1 82 ? -1.194 -0.512 19.843 1.00 62.00 82 LYS A C 1
ATOM 678 O O . LYS A 1 82 ? -2.108 0.301 19.731 1.00 62.00 82 LYS A O 1
ATOM 683 N N . GLY A 1 83 ? -1.145 -1.413 20.821 1.00 61.84 83 GLY A N 1
ATOM 684 C CA . GLY A 1 83 ? -2.145 -1.484 21.887 1.00 61.84 83 GLY A CA 1
ATOM 685 C C . GLY A 1 83 ? -3.399 -2.268 21.495 1.00 61.84 83 GLY A C 1
ATOM 686 O O . GLY A 1 83 ? -3.311 -3.454 21.188 1.00 61.84 83 GLY A O 1
ATOM 687 N N . THR A 1 84 ? -4.571 -1.635 21.578 1.00 53.56 84 THR A N 1
ATOM 688 C CA . THR A 1 84 ? -5.869 -2.306 21.410 1.00 53.56 84 THR A CA 1
ATOM 689 C C . THR A 1 84 ? -6.160 -2.659 19.943 1.00 53.56 84 THR A C 1
ATOM 691 O O . THR A 1 84 ? -5.796 -1.905 19.049 1.00 53.56 84 THR A O 1
ATOM 694 N N . PRO A 1 85 ? -6.889 -3.754 19.648 1.00 52.09 85 PRO A N 1
ATOM 695 C CA . PRO A 1 85 ? -7.224 -4.168 18.274 1.00 52.09 85 PRO A CA 1
ATOM 696 C C . PRO A 1 85 ? -7.937 -3.099 17.424 1.00 52.09 85 PRO A C 1
ATOM 698 O O . PRO A 1 85 ? -7.936 -3.165 16.196 1.00 52.09 85 PRO A O 1
ATOM 701 N N . LEU A 1 86 ? -8.547 -2.104 18.076 1.00 53.91 86 LEU A N 1
ATOM 702 C CA . LEU A 1 86 ? -9.249 -0.989 17.441 1.00 53.91 86 LEU A CA 1
ATOM 703 C C . LEU A 1 86 ? -8.311 0.028 16.768 1.00 53.91 86 LEU A C 1
ATOM 705 O O . LEU A 1 86 ? -8.789 0.790 15.933 1.00 53.91 86 LEU A O 1
ATOM 709 N N . SER A 1 87 ? -7.007 0.013 17.069 1.00 65.38 87 SER A N 1
ATOM 710 C CA . SER A 1 87 ? -6.009 0.929 16.491 1.00 65.38 87 SER A CA 1
ATOM 711 C C . SER A 1 87 ? -5.407 0.444 15.167 1.00 65.38 87 SER A C 1
ATOM 713 O O . SER A 1 87 ? -4.418 1.000 14.697 1.00 65.38 87 SER A O 1
ATOM 715 N N . THR A 1 88 ? -5.994 -0.590 14.551 1.00 76.19 88 THR A N 1
ATOM 716 C CA . THR A 1 88 ? -5.517 -1.146 13.278 1.00 76.19 88 THR A CA 1
ATOM 717 C C . THR A 1 88 ? -6.574 -1.206 12.210 1.00 76.19 88 THR A C 1
ATOM 719 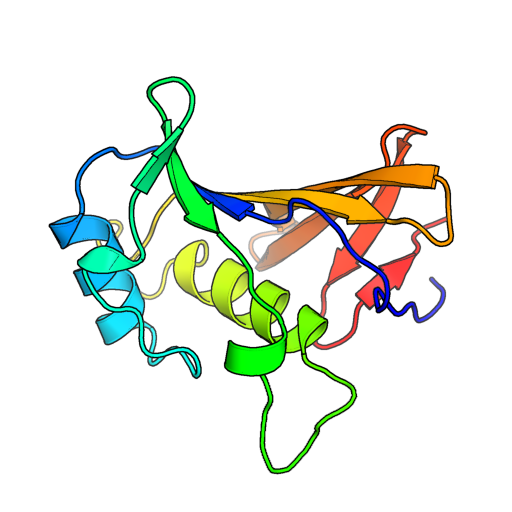O O . THR A 1 88 ? -7.778 -1.361 12.461 1.00 76.19 88 THR A O 1
ATOM 722 N N . ILE A 1 89 ? -6.085 -1.164 10.979 1.00 88.19 89 ILE A N 1
ATOM 723 C CA . ILE A 1 89 ? -6.887 -1.414 9.805 1.00 88.19 89 ILE A CA 1
ATOM 724 C C . ILE A 1 89 ? -6.176 -2.396 8.885 1.00 88.19 89 ILE A C 1
ATOM 726 O O . ILE A 1 89 ? -4.999 -2.257 8.577 1.00 88.19 89 ILE A O 1
ATOM 730 N N . ASN A 1 90 ? -6.922 -3.395 8.420 1.00 90.12 90 ASN A N 1
ATOM 731 C CA . ASN A 1 90 ? -6.454 -4.236 7.331 1.00 90.12 90 ASN A CA 1
ATOM 732 C C . ASN A 1 90 ? -6.529 -3.423 6.042 1.00 90.12 90 ASN A C 1
ATOM 734 O O . ASN A 1 90 ? -7.621 -2.996 5.640 1.00 90.12 90 ASN A O 1
ATOM 738 N N . ALA A 1 91 ? -5.375 -3.222 5.422 1.00 94.75 91 ALA A N 1
ATOM 739 C CA . ALA A 1 91 ? -5.232 -2.464 4.198 1.00 94.75 91 ALA A CA 1
ATOM 740 C C . ALA A 1 91 ? -4.190 -3.106 3.276 1.00 94.75 91 ALA A C 1
ATOM 742 O O . ALA A 1 91 ? -3.252 -3.762 3.731 1.00 94.75 91 ALA A O 1
ATOM 743 N N . THR A 1 92 ? -4.371 -2.893 1.980 1.00 97.19 92 THR A N 1
ATOM 744 C CA . THR A 1 92 ? -3.482 -3.354 0.917 1.00 97.19 92 THR A CA 1
ATOM 745 C C . THR A 1 92 ? -3.125 -2.155 0.054 1.00 97.19 92 THR A C 1
ATOM 747 O O . THR A 1 92 ? -4.027 -1.479 -0.428 1.00 97.19 92 THR A O 1
ATOM 750 N N . LEU A 1 93 ? -1.846 -1.917 -0.210 1.00 97.75 93 LEU A N 1
ATOM 751 C CA . LEU A 1 93 ? -1.438 -0.994 -1.269 1.00 97.75 93 LEU A CA 1
ATOM 752 C C . LEU A 1 93 ? -1.311 -1.772 -2.572 1.00 97.75 93 LEU A C 1
ATOM 754 O O . LEU A 1 93 ? -0.665 -2.815 -2.603 1.00 97.75 93 LEU A O 1
ATOM 758 N N . ILE A 1 94 ? -1.914 -1.266 -3.637 1.00 97.81 94 ILE A N 1
ATOM 759 C CA . ILE A 1 94 ? -1.686 -1.750 -4.997 1.00 97.81 94 ILE A CA 1
ATOM 760 C C . ILE A 1 94 ? -1.252 -0.596 -5.885 1.00 97.81 94 ILE A C 1
ATOM 762 O O . ILE A 1 94 ? -1.518 0.561 -5.560 1.00 97.81 94 ILE A O 1
ATOM 766 N N . GLY A 1 95 ? -0.633 -0.916 -7.010 1.00 97.00 95 GLY A N 1
ATOM 767 C CA . GLY A 1 95 ? -0.313 0.044 -8.055 1.00 97.00 95 GLY A CA 1
ATOM 768 C C . GLY A 1 95 ? 0.389 -0.629 -9.222 1.00 97.00 95 GLY A C 1
ATOM 769 O O . GLY A 1 95 ? 0.485 -1.859 -9.286 1.00 97.00 95 GLY A O 1
ATOM 770 N N . PHE A 1 96 ? 0.863 0.189 -10.146 1.00 96.75 96 PHE A N 1
ATOM 771 C CA . PHE A 1 96 ? 1.604 -0.241 -11.318 1.00 96.75 96 PHE A CA 1
ATOM 772 C C . PHE A 1 96 ? 2.963 0.443 -11.351 1.00 96.75 96 PHE A C 1
ATOM 774 O O . PHE A 1 96 ? 3.035 1.647 -11.138 1.00 96.75 96 PHE A O 1
ATOM 781 N N . ASP A 1 97 ? 4.023 -0.318 -11.584 1.00 95.00 97 ASP A N 1
ATOM 782 C CA . ASP A 1 97 ? 5.374 0.187 -11.800 1.00 95.00 97 ASP A CA 1
ATOM 783 C C . ASP A 1 97 ? 5.625 0.283 -13.304 1.00 95.00 97 ASP A C 1
ATOM 785 O O . ASP A 1 97 ? 5.702 -0.739 -13.993 1.00 95.00 97 ASP A O 1
ATOM 789 N N . LYS A 1 98 ? 5.740 1.512 -13.811 1.00 94.88 98 LYS A N 1
ATOM 790 C CA . LYS A 1 98 ? 5.919 1.764 -15.242 1.00 94.88 98 LYS A CA 1
ATOM 791 C C . LYS A 1 98 ? 7.302 1.386 -15.744 1.00 94.88 98 LYS A C 1
ATOM 793 O O . LYS A 1 98 ? 7.428 1.038 -16.913 1.00 94.88 98 LYS A O 1
ATOM 798 N N . ASP A 1 99 ? 8.324 1.461 -14.896 1.00 93.38 99 ASP A N 1
ATOM 799 C CA . ASP A 1 99 ? 9.696 1.160 -15.312 1.00 93.38 99 ASP A CA 1
ATOM 800 C C . ASP A 1 99 ? 9.866 -0.340 -15.571 1.00 93.38 99 ASP A C 1
ATOM 802 O O . ASP A 1 99 ? 10.720 -0.755 -16.356 1.00 93.38 99 ASP A O 1
ATOM 806 N N . ARG A 1 100 ? 9.035 -1.160 -14.917 1.00 93.31 100 ARG A N 1
ATOM 807 C CA . ARG A 1 100 ? 9.051 -2.620 -15.044 1.00 93.31 100 ARG A CA 1
ATOM 808 C C . ARG A 1 100 ? 7.881 -3.199 -15.826 1.00 93.31 100 ARG A C 1
ATOM 810 O O . ARG A 1 100 ? 7.931 -4.386 -16.126 1.00 93.31 100 ARG A O 1
ATOM 817 N N . ASP A 1 101 ? 6.866 -2.397 -16.134 1.00 95.69 101 ASP A N 1
ATOM 818 C CA . ASP A 1 101 ? 5.608 -2.842 -16.746 1.00 95.69 101 ASP A CA 1
ATOM 819 C C . ASP A 1 101 ? 4.889 -3.914 -15.893 1.00 95.69 101 ASP A C 1
ATOM 821 O O . ASP A 1 101 ? 4.353 -4.901 -16.394 1.00 95.69 101 ASP A O 1
ATOM 825 N N . LEU A 1 102 ? 4.911 -3.758 -14.561 1.00 96.69 102 LEU A N 1
ATOM 826 C CA . LEU A 1 102 ? 4.380 -4.753 -13.620 1.00 96.69 102 LEU A CA 1
ATOM 827 C C . LEU A 1 102 ? 3.489 -4.122 -12.551 1.00 96.69 102 LEU A C 1
ATOM 829 O O . LEU A 1 102 ? 3.855 -3.156 -11.883 1.00 96.69 102 LEU A O 1
ATOM 833 N N . SER A 1 103 ? 2.344 -4.752 -12.279 1.00 97.75 103 SER A N 1
ATOM 834 C CA . SER A 1 103 ? 1.567 -4.439 -11.076 1.00 97.75 103 SER A CA 1
ATOM 835 C C . SER A 1 103 ? 2.301 -4.891 -9.816 1.00 97.75 103 SER A C 1
ATOM 837 O O . SER A 1 103 ? 2.886 -5.978 -9.796 1.00 97.75 103 SER A O 1
ATOM 839 N N . PHE A 1 104 ? 2.198 -4.101 -8.750 1.00 97.12 104 PHE A N 1
ATOM 840 C CA . PHE A 1 104 ? 2.691 -4.439 -7.420 1.00 97.12 104 PHE A CA 1
ATOM 841 C C . PHE A 1 104 ? 1.568 -4.435 -6.384 1.00 97.12 104 PHE A C 1
ATOM 843 O O . PHE A 1 104 ? 0.542 -3.760 -6.522 1.00 97.12 104 PHE A O 1
ATOM 850 N N . ARG A 1 105 ? 1.795 -5.175 -5.301 1.00 97.75 105 ARG A N 1
ATOM 851 C CA . ARG A 1 105 ? 0.941 -5.204 -4.116 1.00 97.75 105 ARG A CA 1
ATOM 852 C C . ARG A 1 105 ? 1.798 -5.215 -2.859 1.00 97.75 105 ARG A C 1
ATOM 854 O O . ARG A 1 105 ? 2.780 -5.943 -2.833 1.00 97.75 105 ARG A O 1
ATOM 861 N N . PHE A 1 106 ? 1.382 -4.500 -1.815 1.00 97.62 106 PHE A N 1
ATOM 862 C CA . PHE A 1 106 ? 1.945 -4.571 -0.465 1.00 97.62 106 PHE A CA 1
ATOM 863 C C . PHE A 1 106 ? 0.862 -4.826 0.585 1.00 97.62 106 PHE A C 1
ATOM 865 O O . PHE A 1 106 ? -0.242 -4.280 0.494 1.00 97.62 106 PHE A O 1
ATOM 872 N N . ASN A 1 107 ? 1.189 -5.623 1.601 1.00 95.00 107 ASN A N 1
ATOM 873 C CA . ASN A 1 107 ? 0.332 -5.911 2.752 1.00 95.00 107 ASN A CA 1
ATOM 874 C C . ASN A 1 107 ? 1.152 -5.899 4.049 1.00 95.00 107 ASN A C 1
ATOM 876 O O . ASN A 1 107 ? 2.353 -6.172 4.037 1.00 95.00 107 ASN A O 1
ATOM 880 N N . GLY A 1 108 ? 0.492 -5.601 5.168 1.00 91.25 108 GLY A N 1
ATOM 881 C CA . GLY A 1 108 ? 1.052 -5.852 6.495 1.00 91.25 108 GLY A CA 1
ATOM 882 C C . GLY A 1 108 ? 0.953 -7.335 6.848 1.00 91.25 108 GLY A C 1
ATOM 883 O O . GLY A 1 108 ? -0.124 -7.917 6.731 1.00 91.25 108 GLY A O 1
ATOM 884 N N . ASP A 1 109 ? 2.060 -7.918 7.295 1.00 86.00 109 ASP A N 1
ATOM 885 C CA . ASP A 1 109 ? 2.201 -9.324 7.678 1.00 86.00 109 ASP A CA 1
ATOM 886 C C . ASP A 1 109 ? 2.925 -9.465 9.022 1.00 86.00 109 ASP A C 1
ATOM 888 O O . ASP A 1 109 ? 3.539 -8.526 9.532 1.00 86.00 109 ASP A O 1
ATOM 892 N N . TYR A 1 110 ? 2.886 -10.673 9.589 1.00 83.12 110 TYR A N 1
ATOM 893 C CA . TYR A 1 110 ? 3.655 -11.036 10.776 1.00 83.12 110 TYR A CA 1
ATOM 894 C C . TYR A 1 110 ? 4.621 -12.167 10.486 1.00 83.12 110 TYR A C 1
ATOM 896 O O . TYR A 1 110 ? 4.212 -13.301 10.249 1.00 83.12 110 TYR A O 1
ATOM 904 N N . ILE A 1 111 ? 5.913 -11.874 10.599 1.00 81.81 111 ILE A N 1
ATOM 905 C CA . ILE A 1 111 ? 6.973 -12.875 10.501 1.00 81.81 111 ILE A CA 1
ATOM 906 C C . ILE A 1 111 ? 7.651 -12.955 11.865 1.00 81.81 111 ILE A C 1
ATOM 908 O O . ILE A 1 111 ? 8.167 -11.959 12.374 1.00 81.81 111 ILE A O 1
ATOM 912 N N . ASN A 1 112 ? 7.623 -14.137 12.486 1.00 84.19 112 ASN A N 1
ATOM 913 C CA . ASN A 1 112 ? 8.210 -14.385 13.810 1.00 84.19 112 ASN A CA 1
ATOM 914 C C . ASN A 1 112 ? 7.748 -13.372 14.880 1.00 84.19 112 ASN A C 1
ATOM 916 O O . ASN A 1 112 ? 8.549 -12.855 15.657 1.00 84.19 112 ASN A O 1
ATOM 920 N N . GLY A 1 113 ? 6.453 -13.033 14.879 1.00 79.81 113 GLY A N 1
ATOM 921 C CA . GLY A 1 113 ? 5.851 -12.090 15.831 1.00 79.81 113 GLY A CA 1
ATOM 922 C C . GLY A 1 113 ? 6.172 -10.611 15.579 1.00 79.81 113 GLY A C 1
ATOM 923 O O . GLY A 1 113 ? 5.665 -9.750 16.297 1.00 79.81 113 GLY A O 1
ATOM 924 N N . LYS A 1 114 ? 6.968 -10.285 14.553 1.00 85.31 114 LYS A N 1
ATOM 925 C CA . LYS A 1 114 ? 7.242 -8.905 14.139 1.00 85.31 114 LYS A CA 1
ATOM 926 C C . LYS A 1 114 ? 6.339 -8.528 12.972 1.00 85.31 114 LYS A C 1
ATOM 928 O O . LYS A 1 114 ? 6.287 -9.246 11.977 1.00 85.31 114 LYS A O 1
ATOM 933 N N . HIS A 1 115 ? 5.651 -7.395 13.105 1.00 88.25 115 HIS A N 1
ATOM 934 C CA . HIS A 1 115 ? 4.923 -6.800 11.989 1.00 88.25 115 HIS A CA 1
ATOM 935 C C . HIS A 1 115 ? 5.926 -6.314 10.940 1.00 88.25 115 HIS A C 1
ATOM 937 O O . HIS A 1 115 ? 6.859 -5.585 11.279 1.00 88.25 115 HIS A O 1
ATOM 943 N N . VAL A 1 116 ? 5.720 -6.711 9.693 1.00 90.12 116 VAL A N 1
ATOM 944 C CA . VAL A 1 116 ? 6.532 -6.348 8.531 1.00 90.12 116 VAL A CA 1
ATOM 945 C C . VAL A 1 116 ? 5.612 -5.990 7.374 1.00 90.12 116 VAL A C 1
ATOM 947 O O . VAL A 1 116 ? 4.463 -6.424 7.337 1.00 90.12 116 VAL A O 1
ATOM 950 N N . LEU A 1 117 ? 6.113 -5.218 6.417 1.00 94.56 117 LEU A N 1
ATOM 951 C CA . LEU A 1 117 ? 5.387 -4.957 5.184 1.00 94.56 117 LEU A CA 1
ATOM 952 C C . LEU A 1 117 ? 6.034 -5.755 4.049 1.00 94.56 117 LEU A C 1
ATOM 954 O O . LEU A 1 117 ? 7.197 -5.535 3.701 1.00 94.56 117 LEU A O 1
ATOM 958 N N . THR A 1 118 ? 5.281 -6.701 3.502 1.00 95.19 118 THR A N 1
ATOM 959 C CA . THR A 1 118 ? 5.701 -7.556 2.390 1.00 95.19 118 THR A CA 1
ATOM 960 C C . THR A 1 118 ? 5.041 -7.065 1.115 1.00 95.19 118 THR A C 1
ATOM 962 O O . THR A 1 118 ? 3.905 -6.582 1.126 1.00 95.19 118 THR A O 1
ATOM 965 N N . GLY A 1 119 ? 5.762 -7.163 0.006 1.00 95.75 119 GLY A N 1
ATOM 966 C CA . GLY A 1 119 ? 5.244 -6.837 -1.308 1.00 95.75 119 GLY A CA 1
ATOM 967 C C . GLY A 1 119 ? 5.560 -7.909 -2.332 1.00 95.75 119 GLY A C 1
ATOM 968 O O . GLY A 1 119 ? 6.436 -8.749 -2.133 1.00 95.75 119 GLY A O 1
ATOM 969 N N . SER A 1 120 ? 4.840 -7.876 -3.441 1.00 96.31 120 SER A N 1
ATOM 970 C CA . SER A 1 120 ? 5.117 -8.727 -4.589 1.00 96.31 120 SER A CA 1
ATOM 971 C C . SER A 1 120 ? 4.736 -8.029 -5.882 1.00 96.31 120 SER A C 1
ATOM 973 O O . SER A 1 120 ? 3.702 -7.354 -5.945 1.00 96.31 120 SER A O 1
ATOM 975 N N . TYR A 1 121 ? 5.532 -8.244 -6.919 1.00 97.19 121 TYR A N 1
ATOM 976 C CA . TYR A 1 121 ? 5.131 -7.959 -8.289 1.00 97.19 121 TYR A CA 1
ATOM 977 C C . TYR A 1 121 ? 4.241 -9.075 -8.844 1.00 97.19 121 TYR A C 1
ATOM 979 O O . TYR A 1 121 ? 4.217 -10.198 -8.338 1.00 97.19 121 TYR A O 1
ATOM 987 N N . SER A 1 122 ? 3.518 -8.769 -9.918 1.00 96.81 122 SER A N 1
ATOM 988 C CA . SER A 1 122 ? 2.678 -9.726 -10.656 1.00 96.81 122 SER A CA 1
ATOM 989 C C . SER A 1 122 ? 3.450 -10.914 -11.254 1.00 96.81 122 SER A C 1
ATOM 991 O O . SER A 1 122 ? 2.862 -11.971 -11.466 1.00 96.81 122 SER A O 1
ATOM 993 N N . ASN A 1 123 ? 4.766 -10.789 -11.450 1.00 95.88 123 ASN A N 1
ATOM 994 C CA . ASN A 1 123 ? 5.662 -11.882 -11.850 1.00 95.88 123 ASN A CA 1
ATOM 995 C C . ASN A 1 123 ? 6.159 -12.748 -10.666 1.00 95.88 123 ASN A C 1
ATOM 997 O O . ASN A 1 123 ? 6.997 -13.623 -10.865 1.00 95.88 123 ASN A O 1
ATOM 1001 N N . ASN A 1 124 ? 5.638 -12.525 -9.453 1.00 93.94 124 ASN A N 1
ATOM 1002 C CA . ASN A 1 124 ? 5.995 -13.183 -8.189 1.00 93.94 124 ASN A CA 1
ATOM 1003 C C . ASN A 1 124 ? 7.348 -12.802 -7.567 1.00 93.94 124 ASN A C 1
ATOM 1005 O O . ASN A 1 124 ? 7.710 -13.382 -6.539 1.00 93.94 124 ASN A O 1
ATOM 1009 N N . GLU A 1 125 ? 8.073 -11.820 -8.104 1.00 94.81 125 GLU A N 1
ATOM 1010 C CA . GLU A 1 125 ? 9.222 -11.266 -7.383 1.00 94.81 125 GLU A CA 1
ATOM 1011 C C . GLU A 1 125 ? 8.761 -10.609 -6.086 1.00 94.81 125 GLU A C 1
ATOM 1013 O O . GLU A 1 125 ? 7.774 -9.865 -6.053 1.00 94.81 125 GLU A O 1
ATOM 1018 N N . LYS A 1 126 ? 9.480 -10.893 -5.002 1.00 95.19 126 LYS A N 1
ATOM 1019 C CA . LYS A 1 126 ? 9.104 -10.468 -3.658 1.00 95.19 126 LYS A CA 1
ATOM 1020 C C . LYS A 1 126 ? 9.852 -9.212 -3.260 1.00 95.19 126 LYS A C 1
ATOM 1022 O O . LYS A 1 126 ? 11.017 -9.012 -3.591 1.00 95.19 126 LYS A O 1
ATOM 1027 N N . MET A 1 127 ? 9.174 -8.394 -2.477 1.00 95.25 127 MET A N 1
ATOM 1028 C CA . MET A 1 127 ? 9.710 -7.187 -1.883 1.00 95.25 127 MET A CA 1
ATOM 1029 C C . MET A 1 127 ? 9.505 -7.207 -0.375 1.00 95.25 127 MET A C 1
ATOM 1031 O O . MET A 1 127 ? 8.531 -7.765 0.137 1.00 95.25 127 MET A O 1
ATOM 1035 N N . LEU A 1 128 ? 10.418 -6.569 0.343 1.00 94.12 128 LEU A N 1
ATOM 1036 C CA . LEU A 1 128 ? 10.342 -6.400 1.786 1.00 94.12 128 LEU A CA 1
ATOM 1037 C C . LEU A 1 128 ? 10.673 -4.961 2.141 1.00 94.12 128 LEU A C 1
ATOM 1039 O O . LEU A 1 128 ? 11.691 -4.432 1.702 1.00 94.12 128 LEU A O 1
ATOM 1043 N N . TYR A 1 129 ? 9.824 -4.348 2.958 1.00 92.50 129 TYR A N 1
ATOM 1044 C CA . TYR A 1 129 ? 10.080 -3.029 3.512 1.00 92.50 129 TYR A CA 1
ATOM 1045 C C . TYR A 1 129 ? 10.511 -3.135 4.980 1.00 92.50 129 TYR A C 1
ATOM 1047 O O . TYR A 1 129 ? 9.808 -3.705 5.818 1.00 92.50 129 TYR A O 1
ATOM 1055 N N . GLN A 1 130 ? 11.689 -2.582 5.267 1.00 88.25 130 GLN A N 1
ATOM 1056 C CA . GLN A 1 130 ? 12.322 -2.469 6.584 1.00 88.25 130 GLN A CA 1
ATOM 1057 C C . GLN A 1 130 ? 13.086 -1.143 6.634 1.00 88.25 130 GLN A C 1
ATOM 1059 O O . GLN A 1 130 ? 14.302 -1.121 6.460 1.00 88.25 130 GLN A O 1
ATOM 1064 N N . GLU A 1 131 ? 12.355 -0.031 6.774 1.00 85.56 131 GLU A N 1
ATOM 1065 C CA . GLU A 1 131 ? 12.840 1.366 6.654 1.00 85.56 131 GLU A CA 1
ATOM 1066 C C . GLU A 1 131 ? 13.311 1.760 5.243 1.00 85.56 131 GLU A C 1
ATOM 1068 O O . GLU A 1 131 ? 13.113 2.893 4.813 1.00 85.56 131 GLU A O 1
ATOM 1073 N N . LYS A 1 132 ? 13.845 0.796 4.499 1.00 89.88 132 LYS A N 1
ATOM 1074 C CA . LYS A 1 132 ? 14.116 0.821 3.067 1.00 89.88 132 LYS A CA 1
ATOM 1075 C C . LYS A 1 132 ? 13.359 -0.311 2.388 1.00 89.88 132 LYS A C 1
ATOM 1077 O O . LYS A 1 132 ? 12.927 -1.264 3.041 1.00 89.88 132 LYS A O 1
ATOM 1082 N N . LEU A 1 133 ? 13.203 -0.207 1.078 1.00 92.25 133 LEU A N 1
ATOM 1083 C CA . LEU A 1 133 ? 12.613 -1.256 0.264 1.00 92.25 133 LEU A CA 1
ATOM 1084 C C . LEU A 1 133 ? 13.717 -2.148 -0.315 1.00 92.25 133 LEU A C 1
ATOM 1086 O O . LEU A 1 133 ? 14.747 -1.661 -0.776 1.00 92.25 133 LEU A O 1
ATOM 1090 N N . TYR A 1 134 ? 13.489 -3.457 -0.294 1.00 93.50 134 TYR A N 1
ATOM 1091 C CA . TYR A 1 134 ? 14.418 -4.451 -0.814 1.00 93.50 134 TYR A CA 1
ATOM 1092 C C . TYR A 1 134 ? 13.709 -5.422 -1.748 1.00 93.50 134 TYR A C 1
ATOM 1094 O O . TYR A 1 134 ? 12.606 -5.875 -1.437 1.00 93.50 134 TYR A O 1
ATOM 1102 N N . LEU A 1 135 ? 14.375 -5.806 -2.837 1.00 92.75 135 LEU A N 1
ATOM 1103 C CA . LEU A 1 135 ? 14.004 -6.980 -3.623 1.00 92.75 135 LEU A CA 1
ATOM 1104 C C . LEU A 1 135 ? 14.587 -8.237 -2.952 1.00 92.75 135 LEU A C 1
ATOM 1106 O O . LEU A 1 135 ? 15.767 -8.260 -2.562 1.00 92.75 135 LEU A O 1
ATOM 1110 N N . ILE A 1 136 ? 13.754 -9.263 -2.788 1.00 89.44 136 ILE A N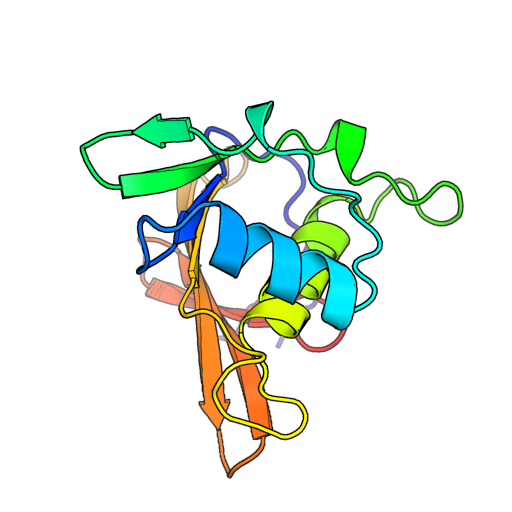 1
ATOM 1111 C CA . ILE A 1 136 ? 14.143 -10.572 -2.260 1.00 89.44 136 ILE A CA 1
ATOM 1112 C C . ILE A 1 136 ? 14.281 -11.524 -3.449 1.00 89.44 136 ILE A C 1
ATOM 1114 O O . ILE A 1 136 ? 13.294 -11.789 -4.134 1.00 89.44 136 ILE A O 1
ATOM 1118 N N . GLU A 1 137 ? 15.507 -11.999 -3.668 1.00 72.12 137 GLU A N 1
ATOM 1119 C CA . GLU A 1 137 ? 15.833 -13.096 -4.591 1.00 72.12 137 GLU A CA 1
ATOM 1120 C C . GLU A 1 137 ? 15.418 -14.450 -4.002 1.00 72.12 137 GLU A C 1
ATOM 1122 O O . GLU A 1 137 ? 15.598 -14.635 -2.771 1.00 72.12 137 GLU A O 1
#

Foldseek 3Di:
DAFDDQQAWAFKKKWFPDPDLVLQQQLCVVLVQPQNDDSVQFDADPNTTIRTDDLVSQADPVHRRCSVVSVVVSQLSQQDDDPDPSNHTWIKIWTARPVVRWIKIWGWDDDPNDTWIKMATPVGFIWTDDSTIDTDD

Radius of gyration: 14.33 Å; chains: 1; bounding box: 36×33×39 Å

Sequence (137 aa):
MKEYSLNNIENAKIIFKTKSKQKILDVFYQCKSIYKLTPEELIIIDDQMCLPINLDKWTDIDNPDNNFLNVLKVLEKITRPKGTPLSTINATLIGFDKDRDLSFRFNGDYINGKHVLTGSYSNNEKMLYQEKLYLIE

pLDDT: mean 87.45, std 10.92, range [52.09, 97.81]

Organism: NCBI:txid2838566